Protein AF-A0A534L0Q7-F1 (afdb_monomer_lite)

Foldseek 3Di:
DDPVVVVVVVVVVVVVVVVVVVVVVCVVVVVVQDPDVLLVLLVVLQVQLVVLLVVLVCLLQQVVLLCVVDPPPCNPPPVSVCCCCVHVVRRPSNDPVSSVVSNVSSVVSNLVSQLSVDVVSVVVSVVVVVVVVVVVVVVVPDPPPDD

Structure (mmCIF, N/CA/C/O backbone):
data_AF-A0A534L0Q7-F1
#
_entry.id   AF-A0A534L0Q7-F1
#
loop_
_atom_site.group_PDB
_atom_site.id
_atom_site.type_symbol
_atom_site.label_atom_id
_atom_site.label_alt_id
_atom_site.label_comp_id
_atom_site.label_asym_id
_atom_site.label_entity_id
_atom_site.label_seq_id
_atom_site.pdbx_PDB_ins_code
_atom_site.Cartn_x
_atom_site.Cartn_y
_atom_site.Cartn_z
_atom_site.occupancy
_atom_site.B_iso_or_equiv
_atom_site.auth_seq_id
_atom_site.auth_comp_id
_atom_site.auth_asym_id
_atom_site.auth_atom_id
_atom_site.pdbx_PDB_model_num
ATOM 1 N N . MET A 1 1 ? 1.653 -14.588 -40.991 1.00 56.50 1 MET A N 1
ATOM 2 C CA . MET A 1 1 ? 1.198 -13.904 -39.756 1.00 56.50 1 MET A CA 1
ATOM 3 C C . MET A 1 1 ? 2.423 -13.361 -39.047 1.00 56.50 1 MET A C 1
ATOM 5 O O . MET A 1 1 ? 3.333 -14.147 -38.814 1.00 56.50 1 MET A O 1
ATOM 9 N N . SER A 1 2 ? 2.474 -12.056 -38.769 1.00 76.00 2 SER A N 1
ATOM 10 C CA . SER A 1 2 ? 3.638 -11.440 -38.122 1.00 76.00 2 SER A CA 1
ATOM 11 C C . SER A 1 2 ? 3.822 -11.984 -36.700 1.00 76.00 2 SER A C 1
ATOM 13 O O . SER A 1 2 ? 2.850 -12.378 -36.046 1.00 76.00 2 SER A O 1
ATOM 15 N N . GLU A 1 3 ? 5.065 -12.023 -36.212 1.00 73.75 3 GLU A N 1
ATOM 16 C CA . GLU A 1 3 ? 5.369 -12.438 -34.832 1.00 73.75 3 GLU A CA 1
ATOM 17 C C . GLU A 1 3 ? 4.563 -11.638 -33.801 1.00 73.75 3 GLU A C 1
ATOM 19 O O . GLU A 1 3 ? 4.092 -12.186 -32.804 1.00 73.75 3 GLU A O 1
ATOM 24 N N . PHE A 1 4 ? 4.291 -10.372 -34.116 1.00 71.75 4 PHE A N 1
ATOM 25 C CA . PHE A 1 4 ? 3.423 -9.493 -33.346 1.00 71.75 4 PHE A CA 1
ATOM 26 C C . PHE A 1 4 ? 1.998 -10.047 -33.182 1.00 71.75 4 PHE A C 1
ATOM 28 O O . PHE A 1 4 ? 1.490 -10.117 -32.064 1.00 71.75 4 PHE A O 1
ATOM 35 N N . THR A 1 5 ? 1.354 -10.524 -34.256 1.00 76.25 5 THR A N 1
ATOM 36 C CA . THR A 1 5 ? -0.002 -11.102 -34.178 1.00 76.25 5 THR A CA 1
ATOM 37 C C . THR A 1 5 ? -0.034 -12.376 -33.325 1.00 76.25 5 THR A C 1
ATOM 39 O O . THR A 1 5 ? -1.008 -12.628 -32.612 1.00 76.25 5 THR A O 1
ATOM 42 N N . ARG A 1 6 ? 1.037 -13.183 -33.364 1.00 76.56 6 ARG A N 1
ATOM 43 C CA . ARG A 1 6 ? 1.169 -14.394 -32.537 1.00 76.56 6 ARG A CA 1
ATOM 44 C C . ARG A 1 6 ? 1.335 -14.038 -31.056 1.00 76.56 6 ARG A C 1
ATOM 46 O O . ARG A 1 6 ? 0.639 -14.619 -30.221 1.00 76.56 6 ARG A O 1
ATOM 53 N N . ALA A 1 7 ? 2.194 -13.066 -30.745 1.00 74.06 7 ALA A N 1
ATOM 54 C CA . ALA A 1 7 ? 2.418 -12.588 -29.382 1.00 74.06 7 ALA A CA 1
ATOM 55 C C . ALA A 1 7 ? 1.144 -11.968 -28.787 1.00 74.06 7 ALA A C 1
ATOM 57 O O . ALA A 1 7 ? 0.754 -12.314 -27.673 1.00 74.06 7 ALA A O 1
ATOM 58 N N . LEU A 1 8 ? 0.432 -11.145 -29.565 1.00 76.31 8 LEU A N 1
ATOM 59 C CA . LEU A 1 8 ? -0.822 -10.513 -29.155 1.00 76.31 8 LEU A CA 1
ATOM 60 C C . LEU A 1 8 ? -1.911 -11.548 -28.837 1.00 76.31 8 LEU A C 1
ATOM 62 O O . LEU A 1 8 ? -2.595 -11.443 -27.822 1.00 76.31 8 LEU A O 1
ATOM 66 N N . ARG A 1 9 ? -2.041 -12.595 -29.662 1.00 80.69 9 ARG A N 1
ATOM 67 C CA . ARG A 1 9 ? -2.998 -13.685 -29.419 1.00 80.69 9 ARG A CA 1
ATOM 68 C C . ARG A 1 9 ? -2.637 -14.499 -28.171 1.00 80.69 9 ARG A C 1
ATOM 70 O O . ARG A 1 9 ? -3.533 -14.888 -27.427 1.00 80.69 9 ARG A O 1
ATOM 77 N N . SER A 1 10 ? -1.350 -14.760 -27.938 1.00 81.56 10 SER A N 1
ATOM 78 C CA . SER A 1 10 ? -0.881 -15.451 -26.729 1.00 81.56 10 SER A CA 1
ATOM 79 C C . SER A 1 10 ? -1.147 -14.625 -25.471 1.00 81.56 10 SER A C 1
ATOM 81 O O . SER A 1 10 ? -1.688 -15.145 -24.497 1.00 81.56 10 SER A O 1
ATOM 83 N N . PHE A 1 11 ? -0.834 -13.327 -25.516 1.00 78.38 11 PHE A N 1
ATOM 84 C CA . PHE A 1 11 ? -1.123 -12.393 -24.433 1.00 78.38 11 PHE A CA 1
ATOM 85 C C . PHE A 1 11 ? -2.626 -12.308 -24.156 1.00 78.38 11 PHE A C 1
ATOM 87 O O . PHE A 1 11 ? -3.031 -12.439 -23.009 1.00 78.38 11 PHE A O 1
ATOM 94 N N . GLY A 1 12 ? -3.461 -12.184 -25.193 1.00 85.88 12 GLY A N 1
ATOM 95 C CA . GLY A 1 12 ? -4.918 -12.147 -25.043 1.00 85.88 12 GLY A CA 1
ATOM 96 C C . GLY A 1 12 ? -5.480 -13.395 -24.356 1.00 85.88 12 GLY A C 1
ATOM 97 O O . GLY A 1 12 ? -6.307 -13.279 -23.456 1.00 85.88 12 GLY A O 1
ATOM 98 N N . LYS A 1 13 ? -4.985 -14.591 -24.704 1.00 87.81 13 LYS A N 1
ATOM 99 C CA . LYS A 1 13 ? -5.366 -15.835 -24.012 1.00 87.81 13 LYS A CA 1
ATOM 100 C C . LYS A 1 13 ? -4.937 -15.828 -22.545 1.00 87.81 13 LYS A C 1
ATOM 102 O O . LYS A 1 13 ? -5.751 -16.139 -21.681 1.00 87.81 13 LYS A O 1
ATOM 107 N N . ALA A 1 14 ? -3.688 -15.456 -22.264 1.00 84.88 14 ALA A N 1
ATOM 108 C CA . ALA A 1 14 ? -3.176 -15.376 -20.896 1.00 84.88 14 ALA A CA 1
ATOM 109 C C . ALA A 1 14 ? -3.946 -14.346 -20.055 1.00 84.88 14 ALA A C 1
ATOM 111 O O . ALA A 1 14 ? -4.269 -14.611 -18.902 1.00 84.88 14 ALA A O 1
ATOM 112 N N . TYR A 1 15 ? -4.299 -13.207 -20.652 1.00 81.75 15 TYR A N 1
ATOM 113 C CA . TYR A 1 15 ? -5.103 -12.168 -20.022 1.00 81.75 15 TYR A CA 1
ATOM 114 C C . TYR A 1 15 ? -6.499 -12.678 -19.657 1.00 81.75 15 TYR A C 1
ATOM 116 O O . TYR A 1 15 ? -6.917 -12.519 -18.516 1.00 81.75 15 TYR A O 1
ATOM 124 N N . ILE A 1 16 ? -7.193 -13.356 -20.579 1.00 91.19 16 ILE A N 1
ATOM 125 C CA . ILE A 1 16 ? -8.506 -13.957 -20.294 1.00 91.19 16 ILE A CA 1
ATOM 126 C C . ILE A 1 16 ? -8.398 -14.966 -19.146 1.00 91.19 16 ILE A C 1
ATOM 128 O O . ILE A 1 16 ? -9.202 -14.916 -18.220 1.00 91.19 16 ILE A O 1
ATOM 132 N N . VAL A 1 17 ? -7.388 -15.843 -19.167 1.00 92.38 17 VAL A N 1
ATOM 133 C CA . VAL A 1 17 ? -7.155 -16.811 -18.082 1.00 92.38 17 VAL A CA 1
ATOM 134 C C . VAL A 1 17 ? -6.929 -16.096 -16.749 1.00 92.38 17 VAL A C 1
ATOM 136 O O . VAL A 1 17 ? -7.540 -16.475 -15.753 1.00 92.38 17 VAL A O 1
ATOM 139 N N . ALA A 1 18 ? -6.110 -15.042 -16.727 1.00 83.44 18 ALA A N 1
ATOM 140 C CA . ALA A 1 18 ? -5.857 -14.257 -15.524 1.00 83.44 18 ALA A CA 1
ATOM 141 C C . ALA A 1 18 ? -7.134 -13.584 -15.002 1.00 83.44 18 ALA A C 1
ATOM 143 O O . ALA A 1 18 ? -7.423 -13.679 -13.814 1.00 83.44 18 ALA A O 1
ATOM 144 N N . VAL A 1 19 ? -7.929 -12.959 -15.875 1.00 90.50 19 VAL A N 1
ATOM 145 C CA . VAL A 1 19 ? -9.198 -12.316 -15.501 1.00 90.50 19 VAL A CA 1
ATOM 146 C C . VAL A 1 19 ? -10.187 -13.332 -14.939 1.00 90.50 19 VAL A C 1
ATOM 148 O O . VAL A 1 19 ? -10.790 -13.077 -13.901 1.00 90.50 19 VAL A O 1
ATOM 151 N N . VAL A 1 20 ? -10.332 -14.497 -15.575 1.00 91.38 20 VAL A N 1
ATOM 152 C CA . VAL A 1 20 ? -11.237 -15.553 -15.098 1.00 91.38 20 VAL A CA 1
ATOM 153 C C . VAL A 1 20 ? -10.764 -16.110 -13.757 1.00 91.38 20 VAL A C 1
ATOM 155 O O . VAL A 1 20 ? -11.565 -16.224 -12.834 1.00 91.38 20 VAL A O 1
ATOM 158 N N . ALA A 1 21 ? -9.470 -16.406 -13.612 1.00 90.38 21 ALA A N 1
ATOM 159 C CA . ALA A 1 21 ? -8.910 -16.899 -12.358 1.00 90.38 21 ALA A CA 1
ATOM 160 C C . ALA A 1 21 ? -9.090 -15.881 -11.221 1.00 90.38 21 ALA A C 1
ATOM 162 O O . ALA A 1 21 ? -9.584 -16.235 -10.152 1.00 90.38 21 ALA A O 1
ATOM 163 N N . LEU A 1 22 ? -8.766 -14.607 -11.467 1.00 87.69 22 LEU A N 1
ATOM 164 C CA . LEU A 1 22 ? -8.973 -13.524 -10.502 1.00 87.69 22 LEU A CA 1
ATOM 165 C C . LEU A 1 22 ? -10.457 -13.328 -10.180 1.00 87.69 22 LEU A C 1
ATOM 167 O O . LEU A 1 22 ? -10.795 -13.110 -9.021 1.00 87.69 22 LEU A O 1
ATOM 171 N N . GLY A 1 23 ? -11.344 -13.459 -11.167 1.00 83.94 23 GLY A N 1
ATOM 172 C CA . GLY A 1 23 ? -12.792 -13.393 -10.977 1.00 83.94 23 GLY A CA 1
ATOM 173 C C . GLY A 1 23 ? -13.325 -14.523 -10.095 1.00 83.94 23 GLY A C 1
ATOM 174 O O . GLY A 1 23 ? -14.117 -14.269 -9.190 1.00 83.94 23 GLY A O 1
ATOM 175 N N . ILE A 1 24 ? -12.851 -15.757 -10.295 1.00 88.38 24 ILE A N 1
ATOM 176 C CA . ILE A 1 24 ? -13.200 -16.906 -9.445 1.00 88.38 24 ILE A CA 1
ATOM 177 C C . ILE A 1 24 ? -12.699 -16.679 -8.020 1.00 88.38 24 ILE A C 1
ATOM 179 O O . ILE A 1 24 ? -13.462 -16.857 -7.072 1.00 88.38 24 ILE A O 1
ATOM 183 N N . VAL A 1 25 ? -11.445 -16.248 -7.857 1.00 85.62 25 VAL A N 1
ATOM 184 C CA . VAL A 1 25 ? -10.883 -15.936 -6.536 1.00 85.62 25 VAL A CA 1
ATOM 185 C C . VAL A 1 25 ? -11.700 -14.839 -5.858 1.00 85.62 25 VAL A C 1
ATOM 187 O O . VAL A 1 25 ? -12.109 -15.018 -4.716 1.00 85.62 25 VAL A O 1
ATOM 190 N N . ALA A 1 26 ? -12.015 -13.749 -6.560 1.00 83.75 26 ALA A N 1
ATOM 191 C CA . ALA A 1 26 ? -12.833 -12.665 -6.026 1.00 83.75 26 ALA A CA 1
ATOM 192 C C . ALA A 1 26 ? -14.230 -13.154 -5.614 1.00 83.75 26 ALA A C 1
ATOM 194 O O . ALA A 1 26 ? -14.700 -12.821 -4.528 1.00 83.75 26 ALA A O 1
ATOM 195 N N . TYR A 1 27 ? -14.870 -13.992 -6.432 1.00 84.06 27 TYR A N 1
ATOM 196 C CA . TYR A 1 27 ? -16.162 -14.592 -6.111 1.00 84.06 27 TYR A CA 1
ATOM 197 C C . TYR A 1 27 ? -16.093 -15.464 -4.852 1.00 84.06 27 TYR A C 1
ATOM 199 O O . TYR A 1 27 ? -16.898 -15.277 -3.941 1.00 84.06 27 TYR A O 1
ATOM 207 N N . VAL A 1 28 ? -15.119 -16.373 -4.758 1.00 86.00 28 VAL A N 1
ATOM 208 C CA . VAL A 1 28 ? -14.940 -17.241 -3.582 1.00 86.00 28 VAL A CA 1
ATOM 209 C C . VAL A 1 28 ? -14.636 -16.411 -2.333 1.00 86.00 28 VAL A C 1
ATOM 211 O O . VAL A 1 28 ? -15.287 -16.590 -1.307 1.00 86.00 28 VAL A O 1
ATOM 214 N N . VAL A 1 29 ? -13.714 -15.450 -2.423 1.00 82.81 29 VAL A N 1
ATOM 215 C CA . VAL A 1 29 ? -13.338 -14.575 -1.302 1.00 82.81 29 VAL A CA 1
ATOM 216 C C . VAL A 1 29 ? -14.511 -13.690 -0.867 1.00 82.81 29 VAL A C 1
ATOM 218 O O . VAL A 1 29 ? -14.714 -13.504 0.330 1.00 82.81 29 VAL A O 1
ATOM 221 N N . SER A 1 30 ? -15.356 -13.224 -1.793 1.00 80.31 30 SER A N 1
ATOM 222 C CA . SER A 1 30 ? -16.570 -12.461 -1.458 1.00 80.31 30 SER A CA 1
ATOM 223 C C . SER A 1 30 ? -17.564 -13.229 -0.591 1.00 80.31 30 SER A C 1
ATOM 225 O O . SER A 1 30 ? -18.314 -12.617 0.165 1.00 80.31 30 SER A O 1
ATOM 227 N N . ARG A 1 31 ? -17.552 -14.568 -0.640 1.00 84.06 31 ARG A N 1
ATOM 228 C CA . ARG A 1 31 ? -18.387 -15.405 0.236 1.00 84.06 31 ARG A CA 1
ATOM 229 C C . ARG A 1 31 ? -17.856 -15.473 1.667 1.00 84.06 31 ARG A C 1
ATOM 231 O O . ARG A 1 31 ? -18.629 -15.779 2.567 1.00 84.06 31 ARG A O 1
ATOM 238 N N . LEU A 1 32 ? -16.568 -15.199 1.858 1.00 82.50 32 LEU A N 1
ATOM 239 C CA . LEU A 1 32 ? -15.892 -15.178 3.156 1.00 82.50 32 LEU A CA 1
ATOM 240 C C . LEU A 1 32 ? -15.861 -13.773 3.772 1.00 82.50 32 LEU A C 1
ATOM 242 O O . LEU A 1 32 ? -15.535 -13.624 4.947 1.00 82.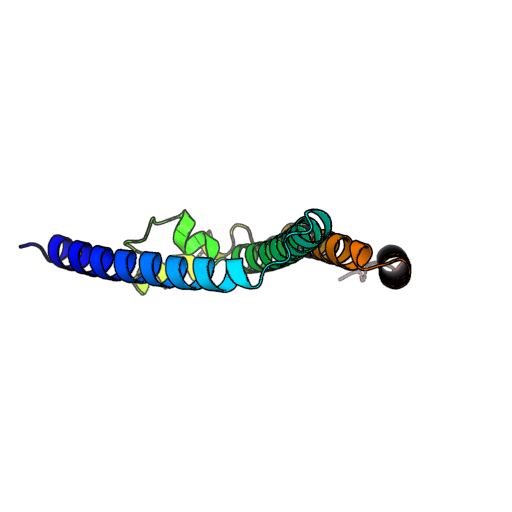50 32 LEU A O 1
ATOM 246 N N . LEU A 1 33 ? -16.188 -12.745 2.984 1.00 80.06 33 LEU A N 1
ATOM 247 C CA . LEU A 1 33 ? -16.235 -11.370 3.453 1.00 80.06 33 LEU A CA 1
ATOM 248 C C . LEU A 1 33 ? -17.453 -11.159 4.375 1.00 80.06 33 LEU A C 1
ATOM 250 O O . LEU A 1 33 ? -18.571 -11.565 4.036 1.00 80.06 33 LEU A O 1
ATOM 254 N N . PRO A 1 34 ? -17.265 -10.512 5.536 1.00 80.62 34 PRO A N 1
ATOM 255 C CA . PRO A 1 34 ? -18.370 -10.149 6.409 1.00 80.62 34 PRO A CA 1
ATOM 256 C C . PRO A 1 34 ? -19.316 -9.177 5.695 1.00 80.62 34 PRO A C 1
ATOM 258 O O . PRO A 1 34 ? -18.894 -8.347 4.895 1.00 80.62 34 PRO A O 1
ATOM 261 N N . ARG A 1 35 ? -20.616 -9.273 5.992 1.00 84.50 35 ARG A N 1
ATOM 262 C CA . ARG A 1 35 ? -21.636 -8.352 5.451 1.00 84.50 35 ARG A CA 1
ATOM 263 C C . ARG A 1 35 ? -21.743 -7.046 6.230 1.00 84.50 35 ARG A C 1
ATOM 265 O O . ARG A 1 35 ? -22.454 -6.143 5.802 1.00 84.50 35 ARG A O 1
ATOM 272 N N . ASP A 1 36 ? -21.075 -6.975 7.375 1.00 88.38 36 ASP A N 1
ATOM 273 C CA . ASP A 1 36 ? -21.044 -5.782 8.203 1.00 88.38 36 ASP A CA 1
ATOM 274 C C . ASP A 1 36 ? -20.245 -4.677 7.482 1.00 88.38 36 ASP A C 1
ATOM 276 O O . ASP A 1 36 ? -19.052 -4.867 7.211 1.00 88.38 36 ASP A O 1
ATOM 280 N N . PRO A 1 37 ? -20.870 -3.527 7.164 1.00 86.31 37 PRO A N 1
ATOM 281 C CA . PRO A 1 37 ? -20.206 -2.430 6.468 1.00 86.31 37 PRO A CA 1
ATOM 282 C C . PRO A 1 37 ? -19.012 -1.869 7.246 1.00 86.31 37 PRO A C 1
ATOM 284 O O . PRO A 1 37 ? -18.048 -1.420 6.625 1.00 86.31 37 PRO A O 1
ATOM 287 N N . LEU A 1 38 ? -19.031 -1.926 8.582 1.00 86.06 38 LEU A N 1
ATOM 288 C CA . LEU A 1 38 ? -17.913 -1.474 9.403 1.00 86.06 38 LEU A CA 1
ATOM 289 C C . LEU A 1 38 ? -16.697 -2.384 9.210 1.00 86.06 38 LEU A C 1
ATOM 291 O O . LEU A 1 38 ? -15.591 -1.889 9.003 1.00 86.06 38 LEU A O 1
ATOM 295 N N . ILE A 1 39 ? -16.897 -3.704 9.205 1.00 84.81 39 ILE A N 1
ATOM 296 C CA . ILE A 1 39 ? -15.802 -4.664 9.002 1.00 84.81 39 ILE A CA 1
ATOM 297 C C . ILE A 1 39 ? -15.283 -4.600 7.558 1.00 84.81 39 ILE A C 1
ATOM 299 O O . ILE A 1 39 ? -14.079 -4.683 7.319 1.00 84.81 39 ILE A O 1
ATOM 303 N N . LEU A 1 40 ? -16.161 -4.377 6.577 1.00 86.38 40 LEU A N 1
ATOM 304 C CA . LEU A 1 40 ? -15.738 -4.134 5.195 1.00 86.38 40 LEU A CA 1
ATOM 305 C C . LEU A 1 40 ? -14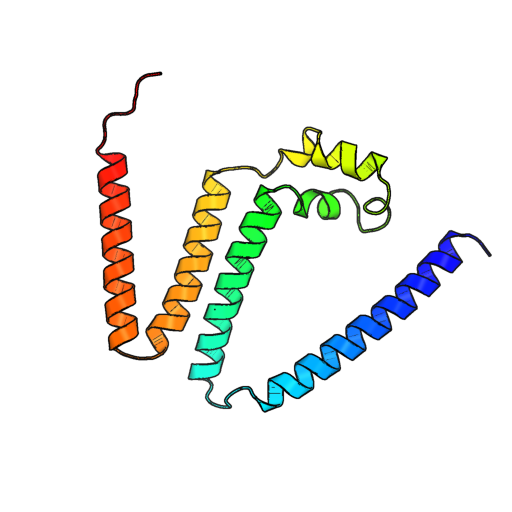.885 -2.868 5.071 1.00 86.38 40 LEU A C 1
ATOM 307 O O . LEU A 1 40 ? -13.866 -2.882 4.381 1.00 86.38 40 LEU A O 1
ATOM 311 N N . TYR A 1 41 ? -15.261 -1.794 5.766 1.00 85.56 41 TYR A N 1
ATOM 312 C CA . TYR A 1 41 ? -14.485 -0.559 5.798 1.00 85.56 41 TYR A CA 1
ATOM 313 C C . TYR A 1 41 ? -13.125 -0.745 6.490 1.00 85.56 41 TYR A C 1
ATOM 315 O O . TYR A 1 41 ? -12.109 -0.262 5.991 1.00 85.56 41 TYR A O 1
ATOM 323 N N . GLN A 1 42 ? -13.071 -1.515 7.581 1.00 86.12 42 GLN A N 1
ATOM 324 C CA . GLN A 1 42 ? -11.817 -1.903 8.239 1.00 86.12 42 GLN A CA 1
ATOM 325 C C . GLN A 1 42 ? -10.875 -2.628 7.278 1.00 86.12 42 GLN A C 1
ATOM 327 O O . GLN A 1 42 ? -9.720 -2.230 7.116 1.00 86.12 42 GLN A O 1
ATOM 332 N N . LEU A 1 43 ? -11.376 -3.673 6.614 1.00 86.75 43 LEU A N 1
ATOM 333 C CA . LEU A 1 43 ? -10.606 -4.443 5.642 1.00 86.75 43 LEU A CA 1
ATOM 334 C C . LEU A 1 43 ? -10.144 -3.555 4.488 1.00 86.75 43 LEU A C 1
ATOM 336 O O . LEU A 1 43 ? -8.979 -3.624 4.102 1.00 86.75 43 LEU A O 1
ATOM 340 N N . PHE A 1 44 ? -11.017 -2.683 3.982 1.00 87.31 44 PHE A N 1
ATOM 341 C CA . PHE A 1 44 ? -10.664 -1.712 2.952 1.00 87.31 44 PHE A CA 1
ATOM 342 C C . PHE A 1 44 ? -9.481 -0.833 3.373 1.00 87.31 44 PHE A C 1
ATOM 344 O O . PHE A 1 44 ? -8.515 -0.736 2.620 1.00 87.31 44 PHE A O 1
ATOM 351 N N . LEU A 1 45 ? -9.505 -0.253 4.577 1.00 88.94 45 LEU A N 1
ATOM 352 C CA . LEU A 1 45 ? -8.404 0.572 5.085 1.00 88.94 45 LEU A CA 1
ATOM 353 C C . LEU A 1 45 ? -7.099 -0.220 5.231 1.00 88.94 45 LEU A C 1
ATOM 355 O O . LEU A 1 45 ? -6.039 0.268 4.837 1.00 88.94 45 LEU A O 1
ATOM 359 N N . VAL A 1 46 ? -7.175 -1.455 5.739 1.00 85.75 46 VAL A N 1
ATOM 360 C CA . VAL A 1 46 ? -6.015 -2.351 5.861 1.00 85.75 46 VAL A CA 1
ATOM 361 C C . VAL A 1 46 ? -5.417 -2.641 4.485 1.00 85.75 46 VAL A C 1
ATOM 363 O O . VAL A 1 46 ? -4.227 -2.409 4.275 1.00 85.75 46 VAL A O 1
ATOM 366 N N . PHE A 1 47 ? -6.227 -3.090 3.524 1.00 88.06 47 PHE A N 1
ATOM 367 C CA . PHE A 1 47 ? -5.756 -3.403 2.172 1.00 88.06 47 PHE A CA 1
ATOM 368 C C . PHE A 1 47 ? -5.237 -2.171 1.434 1.00 88.06 47 PHE A C 1
ATOM 370 O O . PHE A 1 47 ? -4.211 -2.261 0.757 1.00 88.06 47 PHE A O 1
ATOM 377 N N . LEU A 1 48 ? -5.897 -1.021 1.587 1.00 89.69 48 LEU A N 1
ATOM 378 C CA . LEU A 1 48 ? -5.444 0.239 1.008 1.00 89.69 48 LEU A CA 1
ATOM 379 C C . LEU A 1 48 ? -4.083 0.638 1.585 1.00 89.69 48 LEU A C 1
ATOM 381 O O . LEU A 1 48 ? -3.183 0.992 0.828 1.00 89.69 48 LEU A O 1
ATOM 385 N N . GLY A 1 49 ? -3.909 0.520 2.903 1.00 87.31 49 GLY A N 1
ATOM 386 C CA . GLY A 1 49 ? -2.644 0.803 3.568 1.00 87.31 49 GLY A CA 1
ATOM 387 C C . GLY A 1 49 ? -1.513 -0.123 3.117 1.00 87.31 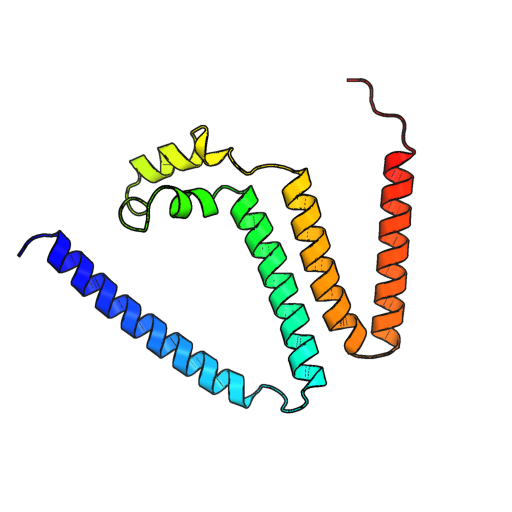49 GLY A C 1
ATOM 388 O O . GLY A 1 49 ? -0.452 0.371 2.731 1.00 87.31 49 GLY A O 1
ATOM 389 N N . VAL A 1 50 ? -1.749 -1.444 3.054 1.00 87.75 50 VAL A N 1
ATOM 390 C CA . VAL A 1 50 ? -0.783 -2.403 2.474 1.00 87.75 50 VAL A CA 1
ATOM 391 C C . VAL A 1 50 ? -0.439 -2.008 1.039 1.00 87.75 50 VAL A C 1
ATOM 393 O O . VAL A 1 50 ? 0.738 -1.893 0.694 1.00 87.75 50 VAL A O 1
ATOM 396 N N . GLY A 1 51 ? -1.455 -1.761 0.210 1.00 88.19 51 GLY A N 1
ATOM 397 C CA . GLY A 1 51 ? -1.281 -1.368 -1.184 1.00 88.19 51 GLY A CA 1
ATOM 398 C C . GLY A 1 51 ? -0.428 -0.110 -1.329 1.00 88.19 51 GLY A C 1
ATOM 399 O O . GLY A 1 51 ? 0.458 -0.070 -2.180 1.00 88.19 51 GLY A O 1
ATOM 400 N N . TYR A 1 52 ? -0.624 0.878 -0.456 1.00 86.94 52 TYR A N 1
ATOM 401 C CA . TYR A 1 52 ? 0.141 2.121 -0.468 1.00 86.94 52 TYR A CA 1
ATOM 402 C C . TYR A 1 52 ? 1.612 1.911 -0.083 1.00 86.94 52 TYR A C 1
ATOM 404 O O . TYR A 1 52 ? 2.499 2.466 -0.735 1.00 86.94 52 TYR A O 1
ATOM 412 N N . VAL A 1 53 ? 1.895 1.068 0.920 1.00 86.44 53 VAL A N 1
ATOM 413 C CA . VAL A 1 53 ? 3.276 0.694 1.283 1.00 86.44 53 VAL A CA 1
ATOM 414 C C . VAL A 1 53 ? 3.958 -0.006 0.108 1.00 86.44 53 VAL A C 1
ATOM 416 O O . VAL A 1 53 ? 5.048 0.398 -0.300 1.00 86.44 53 VAL A O 1
ATOM 419 N N . PHE A 1 54 ? 3.303 -1.004 -0.492 1.00 85.50 54 PHE A N 1
ATOM 420 C CA . PHE A 1 54 ? 3.842 -1.715 -1.655 1.00 85.50 54 PHE A CA 1
ATOM 421 C C . PHE A 1 54 ? 4.069 -0.783 -2.846 1.00 85.50 54 PHE A C 1
ATOM 423 O O . PHE A 1 54 ? 5.141 -0.819 -3.447 1.00 85.50 54 PHE A O 1
ATOM 430 N N . ALA A 1 55 ? 3.106 0.082 -3.168 1.00 84.44 55 ALA A N 1
ATOM 431 C CA . ALA A 1 55 ? 3.232 1.051 -4.251 1.00 84.44 55 ALA A CA 1
ATOM 432 C C . ALA A 1 55 ? 4.394 2.025 -4.009 1.00 84.44 55 ALA A C 1
ATOM 434 O O . ALA A 1 55 ? 5.174 2.290 -4.923 1.00 84.44 55 ALA A O 1
ATOM 435 N N . SER A 1 56 ? 4.566 2.494 -2.770 1.00 83.88 56 SER A N 1
ATOM 436 C CA . SER A 1 56 ? 5.667 3.387 -2.390 1.00 83.88 56 SER A CA 1
ATOM 437 C C . SER A 1 56 ? 7.028 2.707 -2.558 1.00 83.88 56 SER A C 1
ATOM 439 O O . SER A 1 56 ? 7.944 3.292 -3.137 1.00 83.88 56 SER A O 1
ATOM 441 N N . VAL A 1 57 ? 7.154 1.441 -2.142 1.00 84.94 57 VAL A N 1
ATOM 442 C CA . VAL A 1 57 ? 8.378 0.642 -2.325 1.00 84.94 57 VAL A CA 1
ATOM 443 C C . VAL A 1 57 ? 8.640 0.345 -3.808 1.00 84.94 57 VAL A C 1
ATOM 445 O O . VAL A 1 57 ? 9.771 0.480 -4.275 1.00 84.94 57 VAL A O 1
ATOM 448 N N . LEU A 1 58 ? 7.616 -0.015 -4.587 1.00 82.44 58 LEU A N 1
ATOM 449 C CA . LEU A 1 58 ? 7.747 -0.270 -6.030 1.00 82.44 58 LEU A CA 1
ATOM 450 C C . LEU A 1 58 ? 8.118 0.995 -6.817 1.00 82.44 58 LEU A C 1
ATOM 452 O O . LEU A 1 58 ? 8.910 0.931 -7.761 1.00 82.44 58 LEU A O 1
ATOM 456 N N . SER A 1 59 ? 7.582 2.147 -6.414 1.00 79.81 59 SER A N 1
ATOM 457 C CA . SER A 1 59 ? 7.961 3.449 -6.963 1.00 79.81 59 SER A CA 1
ATOM 458 C C . SER A 1 59 ? 9.413 3.776 -6.624 1.00 79.81 59 SER A C 1
ATOM 460 O O . SER A 1 59 ? 10.203 4.090 -7.511 1.00 79.81 59 SER A O 1
ATOM 462 N N . TRP A 1 60 ? 9.808 3.622 -5.358 1.00 82.00 60 TRP A N 1
ATOM 463 C CA . TRP A 1 60 ? 11.166 3.932 -4.911 1.00 82.00 60 TRP A CA 1
ATOM 464 C C . TRP A 1 60 ? 12.234 2.971 -5.450 1.00 82.00 60 TRP A C 1
ATOM 466 O O . TRP A 1 60 ? 13.373 3.364 -5.677 1.00 82.00 60 TRP A O 1
ATOM 476 N N . THR A 1 61 ? 11.896 1.711 -5.718 1.00 78.00 61 THR A N 1
ATOM 477 C CA . THR A 1 61 ? 12.823 0.775 -6.380 1.00 78.00 61 THR A CA 1
ATOM 478 C C . THR A 1 61 ? 13.002 1.083 -7.871 1.00 78.00 61 THR A C 1
ATOM 480 O O . THR A 1 61 ? 13.893 0.522 -8.512 1.00 78.00 61 THR A O 1
ATOM 483 N N . GLY A 1 62 ? 12.223 2.011 -8.441 1.00 72.31 62 GLY A N 1
ATOM 484 C CA . GLY A 1 62 ? 12.232 2.332 -9.870 1.00 72.31 62 GLY A CA 1
ATOM 485 C C . GLY A 1 62 ? 11.547 1.265 -10.730 1.00 72.31 62 GLY A C 1
ATOM 486 O O . GLY A 1 62 ? 11.571 1.352 -11.955 1.00 72.31 62 GLY A O 1
ATOM 487 N N . PHE A 1 63 ? 10.910 0.261 -10.114 1.00 75.00 63 PHE A N 1
ATOM 488 C CA . PHE A 1 63 ? 10.177 -0.776 -10.839 1.00 75.00 63 PHE A CA 1
ATOM 489 C C . PHE A 1 63 ? 8.969 -0.188 -11.575 1.00 75.00 63 PHE A C 1
ATOM 491 O O . PHE A 1 63 ? 8.698 -0.561 -12.714 1.00 75.00 63 PHE A O 1
ATOM 498 N N . ALA A 1 64 ? 8.295 0.796 -10.970 1.00 72.06 64 ALA A N 1
ATOM 499 C CA . ALA A 1 64 ? 7.210 1.533 -11.618 1.00 72.06 64 ALA A CA 1
ATOM 500 C C . ALA A 1 64 ? 7.661 2.235 -12.917 1.00 72.06 64 ALA A C 1
ATOM 502 O O . ALA A 1 64 ? 6.893 2.318 -13.878 1.00 72.06 64 ALA A O 1
ATOM 503 N N . ASN A 1 65 ? 8.926 2.663 -12.997 1.00 74.25 65 ASN A N 1
ATOM 504 C CA . ASN A 1 65 ? 9.454 3.366 -14.168 1.00 74.25 65 ASN A CA 1
ATOM 505 C C . ASN A 1 65 ? 9.572 2.452 -15.399 1.00 74.25 65 ASN A C 1
ATOM 507 O O . ASN A 1 65 ? 9.461 2.938 -16.523 1.00 74.25 65 ASN A O 1
ATOM 511 N N . LEU A 1 66 ? 9.687 1.129 -15.208 1.00 72.25 66 LEU A N 1
ATOM 512 C CA . LEU A 1 66 ? 9.650 0.153 -16.309 1.00 72.25 66 LEU A CA 1
ATOM 513 C C . LEU A 1 66 ? 8.325 0.197 -17.074 1.00 72.25 66 LEU A C 1
ATOM 515 O O . LEU A 1 66 ? 8.309 -0.010 -18.283 1.00 72.25 66 LEU A O 1
ATOM 519 N N . TYR A 1 67 ? 7.227 0.481 -16.375 1.00 72.44 67 TYR A N 1
ATOM 520 C CA . TYR A 1 67 ? 5.887 0.553 -16.957 1.00 72.44 67 TYR A CA 1
ATOM 521 C C . TYR A 1 67 ? 5.508 1.977 -17.367 1.00 72.44 67 TYR A C 1
ATOM 523 O O . TYR A 1 67 ? 4.684 2.157 -18.260 1.00 72.44 67 TYR A O 1
ATOM 531 N N . ARG A 1 68 ? 6.129 2.989 -16.748 1.00 73.75 68 ARG A N 1
ATOM 532 C CA . ARG A 1 68 ? 5.917 4.407 -17.065 1.00 73.75 68 ARG A CA 1
ATOM 533 C C . ARG A 1 68 ? 6.470 4.794 -18.436 1.00 73.75 68 ARG A C 1
ATOM 535 O O . ARG A 1 68 ? 5.809 5.521 -19.168 1.00 73.75 68 ARG A O 1
ATOM 542 N N . TYR A 1 69 ? 7.671 4.322 -18.774 1.00 69.94 69 TYR A N 1
ATOM 543 C CA . TYR A 1 69 ? 8.379 4.728 -19.997 1.00 69.94 69 TYR A CA 1
ATOM 544 C C . TYR A 1 69 ? 8.163 3.793 -21.189 1.00 69.94 69 TYR A C 1
ATOM 546 O O . TYR A 1 69 ? 8.586 4.096 -22.300 1.00 69.94 69 TYR A O 1
ATOM 554 N N . SER A 1 70 ? 7.511 2.653 -20.978 1.00 61.34 70 SER A N 1
ATOM 555 C CA . SER A 1 70 ? 7.081 1.760 -22.046 1.00 61.34 70 SER A CA 1
ATOM 556 C C . SER A 1 70 ? 5.808 1.051 -21.608 1.00 61.34 70 SER A C 1
ATOM 558 O O . SER A 1 70 ? 5.873 0.188 -20.726 1.00 61.34 70 SER A O 1
ATOM 560 N N . PRO A 1 71 ? 4.676 1.283 -22.284 1.00 54.28 71 PRO A N 1
ATOM 561 C CA . PRO A 1 71 ? 3.516 0.431 -22.127 1.00 54.28 71 PRO A CA 1
ATOM 562 C C . PRO A 1 71 ? 3.853 -0.946 -22.723 1.00 54.28 71 PRO A C 1
ATOM 564 O O . PRO A 1 71 ? 3.869 -1.144 -23.934 1.00 54.28 71 PRO A O 1
ATOM 567 N N . THR A 1 72 ? 4.222 -1.870 -21.831 1.00 58.91 72 THR A N 1
ATOM 568 C CA . THR A 1 72 ? 4.240 -3.344 -21.948 1.00 58.91 72 THR A CA 1
ATOM 569 C C . THR A 1 72 ? 5.101 -4.037 -23.017 1.00 58.91 72 THR A C 1
ATOM 571 O O . THR A 1 72 ? 5.592 -5.128 -22.729 1.00 58.91 72 THR A O 1
ATOM 574 N N . LEU A 1 73 ? 5.373 -3.463 -24.192 1.00 57.88 73 LEU A N 1
ATOM 575 C CA . LEU A 1 73 ? 6.113 -4.160 -25.261 1.00 57.88 73 LEU A CA 1
ATOM 576 C C . LEU A 1 73 ? 7.625 -4.247 -25.002 1.00 57.88 73 LEU A C 1
ATOM 578 O O . LEU A 1 73 ? 8.228 -5.291 -25.249 1.00 57.88 73 LEU A O 1
ATOM 582 N N . PHE A 1 74 ? 8.241 -3.194 -24.455 1.00 59.94 74 PHE A N 1
ATOM 583 C CA . PHE A 1 74 ? 9.693 -3.168 -24.243 1.00 59.94 74 PHE A CA 1
ATOM 584 C C . PHE A 1 74 ? 10.131 -3.692 -22.874 1.00 59.94 74 PHE A C 1
ATOM 586 O O . PHE A 1 74 ? 11.292 -4.057 -22.710 1.00 59.94 74 PHE A O 1
ATOM 593 N N . VAL A 1 75 ? 9.210 -3.854 -21.916 1.00 60.53 75 VAL A N 1
ATOM 594 C CA . VAL A 1 75 ? 9.511 -4.446 -20.595 1.00 60.53 75 VAL A CA 1
ATOM 595 C C . VAL A 1 75 ? 10.083 -5.864 -20.734 1.00 60.53 75 VAL A C 1
ATOM 597 O O . VAL A 1 75 ? 10.917 -6.281 -19.935 1.00 60.53 75 VAL A O 1
ATOM 600 N N . GLY A 1 76 ? 9.705 -6.600 -21.785 1.00 65.00 76 GLY A N 1
ATOM 601 C CA . GLY A 1 76 ? 10.259 -7.920 -22.092 1.00 65.00 76 GLY A CA 1
ATOM 602 C C . GLY A 1 76 ? 11.715 -7.909 -22.580 1.00 65.00 76 GLY A C 1
ATOM 603 O O . GLY A 1 76 ? 12.412 -8.911 -22.412 1.00 65.00 76 GLY A O 1
ATOM 604 N N . LEU A 1 77 ? 12.224 -6.794 -23.111 1.00 76.56 77 LEU A N 1
ATOM 605 C CA . LEU A 1 77 ? 13.567 -6.707 -23.689 1.00 76.56 77 LEU A CA 1
ATOM 606 C C . LEU A 1 77 ? 14.643 -6.515 -22.599 1.00 76.56 77 LEU A C 1
ATOM 608 O O . LEU A 1 77 ? 14.561 -5.567 -21.813 1.00 76.56 77 LEU A O 1
ATOM 612 N N . PRO A 1 78 ? 15.678 -7.380 -22.531 1.00 77.94 78 PRO A N 1
ATOM 613 C CA . PRO A 1 78 ? 16.740 -7.267 -21.526 1.00 77.94 78 PRO A CA 1
ATOM 614 C C . PRO A 1 78 ? 17.532 -5.957 -21.611 1.00 77.94 78 PRO A C 1
ATOM 616 O O . PRO A 1 78 ? 17.930 -5.415 -20.581 1.00 77.94 78 PRO A O 1
ATOM 619 N N . SER A 1 79 ? 17.744 -5.440 -22.826 1.00 79.06 79 SER A N 1
ATOM 620 C CA . SER A 1 79 ? 18.428 -4.166 -23.068 1.00 79.06 79 SER A CA 1
ATOM 621 C C . SER A 1 79 ? 17.648 -2.999 -22.471 1.00 79.06 79 SER A C 1
ATOM 623 O O . SER A 1 79 ? 18.197 -2.257 -21.665 1.00 79.06 79 SER A O 1
ATOM 625 N N . TYR A 1 80 ? 16.349 -2.909 -22.765 1.00 77.56 80 TYR A N 1
ATOM 626 C CA . TYR A 1 80 ? 15.457 -1.894 -22.204 1.00 77.56 80 TYR A CA 1
ATOM 627 C C . TYR A 1 80 ? 15.415 -1.950 -20.672 1.00 77.56 80 TYR A C 1
ATOM 629 O O . TYR A 1 80 ? 15.587 -0.928 -20.008 1.00 77.56 80 TYR A O 1
ATOM 637 N N . ARG A 1 81 ? 15.271 -3.153 -20.095 1.00 73.56 81 ARG A N 1
ATOM 638 C CA . ARG A 1 81 ? 15.290 -3.340 -18.635 1.00 73.56 81 ARG A CA 1
ATOM 639 C C . ARG A 1 81 ? 16.583 -2.833 -18.002 1.00 73.56 81 ARG A C 1
ATOM 641 O O . ARG A 1 81 ? 16.514 -2.175 -16.970 1.00 73.56 81 ARG A O 1
ATOM 648 N N . ARG A 1 82 ? 17.744 -3.102 -18.610 1.00 76.88 82 ARG A N 1
ATOM 649 C CA . ARG A 1 82 ? 19.029 -2.566 -18.129 1.00 76.88 82 ARG A CA 1
ATOM 650 C C . ARG A 1 82 ? 19.087 -1.049 -18.261 1.00 76.88 82 ARG A C 1
ATOM 652 O O . ARG A 1 82 ? 19.445 -0.396 -17.290 1.00 76.88 82 ARG A O 1
ATOM 659 N N . THR A 1 83 ? 18.680 -0.487 -19.397 1.00 79.25 83 THR A N 1
ATOM 660 C CA . THR A 1 83 ? 18.684 0.966 -19.621 1.00 79.25 83 THR A CA 1
ATOM 661 C C . THR A 1 83 ? 17.812 1.704 -18.608 1.00 79.25 83 THR A C 1
ATOM 663 O O . THR A 1 83 ? 18.260 2.689 -18.030 1.00 79.25 83 THR A O 1
ATOM 666 N N . VAL A 1 84 ? 16.604 1.207 -18.329 1.00 77.38 84 VAL A N 1
ATOM 667 C CA . VAL A 1 84 ? 15.716 1.830 -17.338 1.00 77.38 84 VAL A CA 1
ATOM 668 C C . VAL A 1 84 ? 16.205 1.577 -15.913 1.00 77.38 84 VAL A C 1
ATOM 670 O O . VAL A 1 84 ? 16.228 2.507 -15.121 1.00 77.38 84 VAL A O 1
ATOM 673 N N . ALA A 1 85 ? 16.632 0.361 -15.561 1.00 72.81 85 ALA A N 1
ATOM 674 C CA . ALA A 1 85 ? 17.023 0.048 -14.182 1.00 72.81 85 ALA A CA 1
ATOM 675 C C . ALA A 1 85 ? 18.385 0.637 -13.767 1.00 72.81 85 ALA A C 1
ATOM 677 O O . ALA A 1 85 ? 18.585 0.926 -12.586 1.00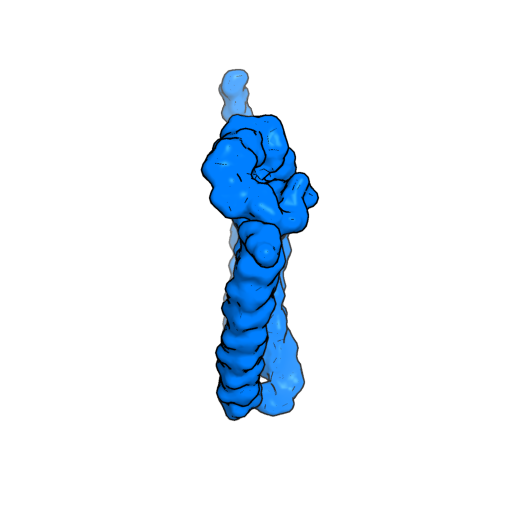 72.81 85 ALA A O 1
ATOM 678 N N . GLN A 1 86 ? 19.322 0.779 -14.710 1.00 75.88 86 GLN A N 1
ATOM 679 C CA . GLN A 1 86 ? 20.698 1.231 -14.460 1.00 75.88 86 G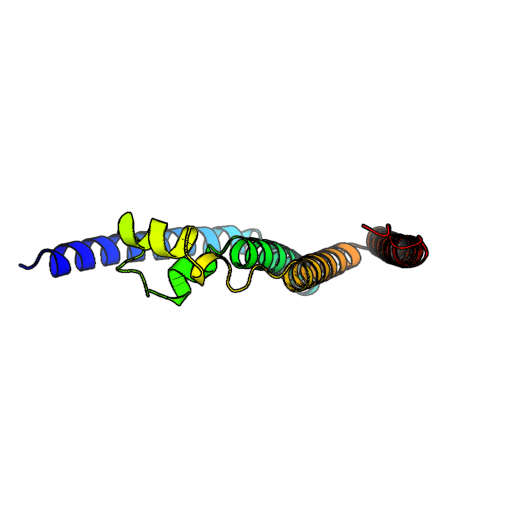LN A CA 1
ATOM 680 C C . GLN A 1 86 ? 20.953 2.680 -14.914 1.00 75.88 86 GLN A C 1
ATOM 682 O O . GLN A 1 86 ? 21.934 3.280 -14.479 1.00 75.88 86 GLN A O 1
ATOM 687 N N . GLY A 1 87 ? 20.091 3.250 -15.762 1.00 74.12 87 GLY A N 1
ATOM 688 C CA . GLY A 1 87 ? 20.186 4.637 -16.225 1.00 74.12 87 GLY A CA 1
ATOM 689 C C . GLY A 1 87 ? 19.562 5.659 -15.269 1.00 74.12 87 GLY A C 1
ATOM 690 O O . GLY A 1 87 ? 19.061 5.323 -14.194 1.00 74.12 87 GLY A O 1
ATOM 691 N N . GLU A 1 88 ? 19.561 6.932 -15.673 1.00 76.62 88 GLU A N 1
ATOM 692 C CA . GLU A 1 88 ? 18.974 8.025 -14.878 1.00 76.62 88 GLU A CA 1
ATOM 693 C C . GLU A 1 88 ? 17.463 7.862 -14.662 1.00 76.62 88 GLU A C 1
ATOM 695 O O . GLU A 1 88 ? 16.964 8.157 -13.578 1.00 76.62 88 GLU A O 1
ATOM 700 N N . MET A 1 89 ? 16.758 7.259 -15.626 1.00 71.69 89 MET A N 1
ATOM 701 C CA . MET A 1 89 ? 15.329 6.924 -15.525 1.00 71.69 89 MET A CA 1
ATOM 702 C C . MET A 1 89 ? 15.012 5.995 -14.344 1.00 71.69 89 MET A C 1
ATOM 704 O O . MET A 1 89 ? 13.920 6.035 -13.786 1.00 71.69 89 MET A O 1
ATOM 708 N N . GLY A 1 90 ? 15.957 5.149 -13.928 1.00 68.25 90 GLY A N 1
ATOM 709 C CA . GLY A 1 90 ? 15.789 4.276 -12.764 1.00 68.25 90 GLY A CA 1
ATOM 710 C C . GLY A 1 90 ? 15.927 5.021 -11.442 1.00 68.25 90 GLY A C 1
ATOM 711 O O . GLY A 1 90 ? 15.456 4.534 -10.416 1.00 68.25 90 GLY A O 1
ATOM 712 N N . LYS A 1 91 ? 16.575 6.191 -11.458 1.00 72.38 91 LYS A N 1
ATOM 713 C CA . LYS A 1 91 ? 16.776 7.063 -10.295 1.00 72.38 91 LYS A CA 1
ATOM 714 C C . LYS A 1 91 ? 15.624 8.055 -10.114 1.00 72.38 91 LYS A C 1
ATOM 716 O O . LYS A 1 91 ? 15.418 8.534 -8.999 1.00 72.38 91 LYS A O 1
ATOM 721 N N . GLU A 1 92 ? 14.854 8.335 -11.164 1.00 67.88 92 GLU A N 1
ATOM 722 C CA . GLU A 1 92 ? 13.659 9.174 -11.070 1.00 67.88 92 GLU A CA 1
ATOM 723 C C . GLU A 1 92 ? 12.642 8.594 -10.082 1.00 67.88 92 GLU A C 1
ATOM 725 O O . GLU A 1 92 ? 12.278 7.421 -10.145 1.00 67.88 92 GLU A O 1
ATOM 730 N N . GLY A 1 93 ? 12.180 9.423 -9.146 1.00 65.69 93 GLY A N 1
ATOM 731 C CA . GLY A 1 93 ? 11.223 9.005 -8.119 1.00 65.69 93 GLY A CA 1
ATOM 732 C C . GLY A 1 93 ? 11.828 8.227 -6.945 1.00 65.69 93 GLY A C 1
ATOM 733 O O . GLY A 1 93 ? 11.094 7.896 -6.014 1.00 65.69 93 GLY A O 1
ATOM 734 N N . ARG A 1 94 ? 13.153 7.993 -6.906 1.00 76.19 94 ARG A N 1
ATOM 735 C CA . ARG A 1 94 ? 13.854 7.401 -5.746 1.00 76.19 94 ARG A CA 1
ATOM 736 C C . ARG A 1 94 ? 14.109 8.405 -4.613 1.00 76.19 94 ARG A C 1
ATOM 738 O O . ARG A 1 94 ? 15.165 8.391 -3.977 1.00 76.19 94 ARG A O 1
ATOM 745 N N . ASP A 1 95 ? 13.146 9.281 -4.345 1.00 78.81 95 ASP A N 1
ATOM 746 C CA . ASP A 1 95 ? 13.232 10.216 -3.227 1.00 78.81 95 ASP A CA 1
ATOM 747 C C . ASP A 1 95 ? 12.920 9.486 -1.912 1.00 78.81 95 ASP A C 1
ATOM 749 O O . ASP A 1 95 ? 11.837 8.927 -1.717 1.00 78.81 95 ASP A O 1
ATOM 753 N N . ARG A 1 96 ? 13.890 9.496 -0.990 1.00 79.31 96 ARG A N 1
ATOM 754 C CA . ARG A 1 96 ? 13.747 8.899 0.345 1.00 79.31 96 ARG A CA 1
ATOM 755 C C . ARG A 1 96 ? 12.646 9.582 1.156 1.00 79.31 96 ARG A C 1
ATOM 757 O O . ARG A 1 96 ? 11.998 8.908 1.951 1.00 79.31 96 ARG A O 1
ATOM 764 N N . ARG A 1 97 ? 12.417 10.885 0.953 1.00 80.38 97 ARG A N 1
ATOM 765 C CA . ARG A 1 97 ? 11.345 11.628 1.633 1.00 80.38 97 ARG A CA 1
ATOM 766 C C . ARG A 1 97 ? 9.980 11.186 1.123 1.00 80.38 97 ARG A C 1
ATOM 768 O O . ARG A 1 97 ? 9.124 10.849 1.933 1.00 80.38 97 ARG A O 1
ATOM 775 N N . ALA A 1 98 ? 9.809 11.089 -0.195 1.00 78.44 98 ALA A N 1
ATOM 776 C CA . ALA A 1 98 ? 8.583 10.565 -0.794 1.00 78.44 98 ALA A CA 1
ATOM 777 C C . ALA A 1 98 ? 8.289 9.114 -0.363 1.00 78.44 98 ALA A C 1
ATOM 779 O O . ALA A 1 98 ? 7.151 8.805 -0.011 1.00 78.44 98 ALA A O 1
ATOM 780 N N . LEU A 1 99 ? 9.309 8.242 -0.310 1.00 82.88 99 LEU A N 1
ATOM 781 C CA . LEU A 1 99 ? 9.164 6.880 0.222 1.00 82.88 99 LEU A CA 1
ATOM 782 C C . LEU A 1 99 ? 8.705 6.892 1.684 1.00 82.88 99 LEU A C 1
ATOM 784 O O . LEU A 1 99 ? 7.771 6.174 2.031 1.00 82.88 99 LEU A O 1
ATOM 788 N N . ALA A 1 100 ? 9.351 7.693 2.536 1.00 82.62 100 ALA A N 1
ATOM 789 C CA . ALA A 1 100 ? 9.009 7.775 3.951 1.00 82.62 100 ALA A CA 1
ATOM 790 C C . ALA A 1 100 ? 7.568 8.260 4.154 1.00 82.62 100 ALA A C 1
ATOM 792 O O . ALA A 1 100 ? 6.819 7.630 4.895 1.00 82.62 100 ALA A O 1
ATOM 793 N N . VAL A 1 101 ? 7.152 9.315 3.444 1.00 85.81 101 VAL A N 1
ATOM 794 C CA . VAL A 1 101 ? 5.766 9.811 3.470 1.00 85.81 101 VAL A CA 1
ATOM 795 C C . VAL A 1 101 ? 4.795 8.724 3.022 1.00 85.81 101 VAL A C 1
ATOM 797 O O . VAL A 1 101 ? 3.780 8.506 3.679 1.00 85.81 101 VAL A O 1
ATOM 800 N N . GLY A 1 102 ? 5.112 8.004 1.944 1.00 84.75 102 GLY A N 1
ATOM 801 C CA . GLY A 1 102 ? 4.245 6.948 1.440 1.00 84.75 102 GLY A CA 1
ATOM 802 C C . GLY A 1 102 ? 4.118 5.755 2.388 1.00 84.75 102 GLY A C 1
ATOM 803 O O . GLY A 1 102 ? 3.010 5.283 2.640 1.00 84.75 102 GLY A O 1
ATOM 804 N N . ILE A 1 103 ? 5.221 5.315 2.997 1.00 86.44 103 ILE A N 1
ATOM 805 C CA . ILE A 1 103 ? 5.196 4.267 4.025 1.00 86.44 103 ILE A CA 1
ATOM 806 C C . ILE A 1 103 ? 4.394 4.732 5.243 1.00 86.44 103 ILE A C 1
ATOM 808 O O . ILE A 1 103 ? 3.525 3.997 5.701 1.00 86.44 103 ILE A O 1
ATOM 812 N N . LEU A 1 104 ? 4.639 5.945 5.748 1.00 87.75 104 LEU A N 1
ATOM 813 C CA . LEU A 1 104 ? 3.923 6.486 6.907 1.00 87.75 104 LEU A CA 1
ATOM 814 C C . LEU A 1 104 ? 2.422 6.608 6.640 1.00 87.75 104 LEU A C 1
ATOM 816 O O . LEU A 1 104 ? 1.621 6.233 7.491 1.00 87.75 104 LEU A O 1
ATOM 820 N N . PHE A 1 105 ? 2.036 7.067 5.450 1.00 88.50 105 PHE A N 1
ATOM 821 C CA . PHE A 1 105 ? 0.634 7.141 5.052 1.00 88.50 105 PHE A CA 1
ATOM 822 C C . PHE A 1 105 ? -0.011 5.750 4.974 1.00 88.50 105 PHE A C 1
ATOM 824 O O . PHE A 1 105 ? -1.088 5.534 5.528 1.00 88.50 105 PHE A O 1
ATOM 831 N N . GLY A 1 106 ? 0.670 4.777 4.361 1.00 87.69 106 GLY A N 1
ATOM 832 C CA . GLY A 1 106 ? 0.192 3.395 4.307 1.00 87.69 106 GLY A CA 1
ATOM 833 C C . GLY A 1 106 ? 0.060 2.750 5.692 1.00 87.69 106 GLY A C 1
ATOM 834 O O . GLY A 1 106 ? -0.944 2.099 5.979 1.00 87.69 106 GLY A O 1
ATOM 835 N N . LEU A 1 107 ? 1.023 2.993 6.585 1.00 87.69 107 LEU A N 1
ATOM 836 C CA . LEU A 1 107 ? 0.966 2.559 7.983 1.00 87.69 107 LEU A CA 1
ATOM 837 C C . LEU A 1 107 ? -0.159 3.251 8.763 1.00 87.69 107 LEU A C 1
ATOM 839 O O . LEU A 1 107 ? -0.796 2.607 9.592 1.00 87.69 107 LEU A O 1
ATOM 843 N N . ALA A 1 108 ? -0.446 4.526 8.491 1.00 88.56 108 ALA A N 1
ATOM 844 C CA . ALA A 1 108 ? -1.558 5.242 9.114 1.00 88.56 108 ALA A CA 1
ATOM 845 C C . ALA A 1 108 ? -2.919 4.666 8.689 1.00 88.56 108 ALA A C 1
ATOM 847 O O . ALA A 1 108 ? -3.803 4.498 9.529 1.00 88.56 108 ALA A O 1
ATOM 848 N N . LEU A 1 109 ? -3.081 4.303 7.412 1.00 89.38 109 LEU A N 1
ATOM 849 C CA . LEU A 1 109 ? -4.280 3.621 6.909 1.00 89.38 109 LEU A CA 1
ATOM 850 C C . LEU A 1 109 ? -4.453 2.234 7.540 1.00 89.38 109 LEU A C 1
ATOM 852 O O . LEU A 1 109 ? -5.534 1.914 8.033 1.00 89.38 109 LEU A O 1
ATOM 856 N N . LEU A 1 110 ? -3.370 1.452 7.601 1.00 87.88 110 LEU A N 1
ATOM 857 C CA . LEU A 1 110 ? -3.336 0.166 8.302 1.00 87.88 110 LEU A CA 1
ATOM 858 C C . LEU A 1 110 ? -3.737 0.315 9.768 1.00 87.88 110 LEU A C 1
ATOM 860 O O . LEU A 1 110 ? -4.630 -0.381 10.245 1.00 87.88 110 LEU A O 1
ATOM 864 N N . GLY A 1 111 ? -3.113 1.265 10.459 1.00 87.19 111 GLY A N 1
ATOM 865 C CA . GLY A 1 111 ? -3.395 1.585 11.849 1.00 87.19 111 GLY A CA 1
ATOM 866 C C . GLY A 1 111 ? -4.839 2.017 12.078 1.00 87.19 111 GLY A C 1
ATOM 867 O O . GLY A 1 111 ? -5.458 1.588 13.044 1.00 87.19 111 GLY A O 1
ATOM 868 N N . SER A 1 112 ? -5.409 2.799 11.162 1.00 88.56 112 SER A N 1
ATOM 869 C CA . SER A 1 112 ? -6.814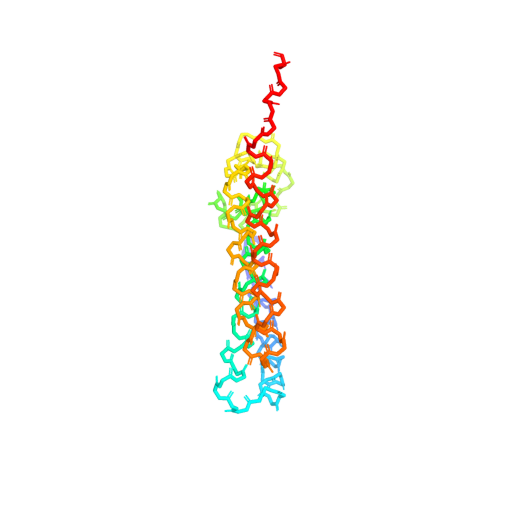 3.218 11.223 1.00 88.56 112 SER A CA 1
ATOM 870 C C . SER A 1 112 ? -7.764 2.030 11.064 1.00 88.56 112 SER A C 1
ATOM 872 O O . SER A 1 112 ? -8.727 1.910 11.816 1.00 88.56 112 SER A O 1
ATOM 874 N N . GLY A 1 113 ? -7.467 1.112 10.140 1.00 85.81 113 GLY A N 1
ATOM 875 C CA . GLY A 1 113 ? -8.217 -0.135 9.995 1.00 85.81 113 GLY A CA 1
ATOM 876 C C . GLY A 1 113 ? -8.129 -1.020 11.243 1.00 85.81 113 GLY A C 1
ATOM 877 O O . GLY A 1 113 ? -9.147 -1.533 11.697 1.00 85.81 113 GLY A O 1
ATOM 878 N N . VAL A 1 114 ? -6.938 -1.137 11.845 1.00 87.31 114 VAL A N 1
ATOM 879 C CA . VAL A 1 114 ? -6.706 -1.909 13.080 1.00 87.31 114 VAL A CA 1
ATOM 880 C C . VAL A 1 114 ? -7.399 -1.278 14.293 1.00 87.31 114 VAL A C 1
ATOM 882 O O . VAL A 1 114 ? -8.018 -1.986 15.083 1.00 87.31 114 VAL A O 1
ATOM 885 N N . ALA A 1 115 ? -7.357 0.047 14.441 1.00 87.81 115 ALA A N 1
ATOM 886 C CA . ALA A 1 115 ? -7.976 0.760 15.561 1.00 87.81 115 ALA A CA 1
ATOM 887 C C . ALA A 1 115 ? -9.487 0.503 15.666 1.00 87.81 115 ALA A C 1
ATOM 889 O O . ALA A 1 115 ? -10.050 0.465 16.759 1.00 87.81 115 ALA A O 1
ATOM 890 N N . LEU A 1 116 ? -10.141 0.283 14.529 1.00 87.56 116 LEU A N 1
ATOM 891 C CA . LEU A 1 116 ? -11.572 0.024 14.451 1.00 87.56 116 LEU A CA 1
ATOM 892 C C . LEU A 1 116 ? -11.976 -1.388 14.927 1.00 87.56 116 LEU A C 1
ATOM 894 O O . LEU A 1 116 ? -13.165 -1.611 15.137 1.00 87.56 116 LEU A O 1
ATOM 898 N N . PHE A 1 117 ? -11.036 -2.317 15.164 1.00 82.69 117 PHE A N 1
ATOM 899 C CA . PHE A 1 117 ? -11.341 -3.648 15.725 1.00 82.69 117 PHE A CA 1
ATOM 900 C C . PHE A 1 117 ? -11.783 -3.607 17.196 1.00 82.69 117 PHE A C 1
ATOM 902 O O . PHE A 1 117 ? -12.332 -4.586 17.701 1.00 82.69 117 PHE A O 1
ATOM 909 N N . GLY A 1 118 ? -11.550 -2.498 17.903 1.00 84.88 118 GLY A N 1
ATOM 910 C CA . GLY A 1 118 ? -12.027 -2.311 19.270 1.00 84.88 118 GLY A CA 1
ATOM 911 C C . GLY A 1 118 ? -11.187 -1.326 20.075 1.00 84.88 118 GLY A C 1
ATOM 912 O O . GLY A 1 118 ? -10.094 -0.931 19.676 1.00 84.88 118 GLY A O 1
ATOM 913 N N . TRP A 1 119 ? -11.688 -0.957 21.254 1.00 84.75 119 TRP A N 1
ATOM 914 C CA . TRP A 1 119 ? -11.087 0.076 22.105 1.00 84.75 119 TRP A CA 1
ATOM 915 C C . TRP A 1 119 ? -9.631 -0.220 22.507 1.00 84.75 119 TRP A C 1
ATOM 917 O O . TRP A 1 119 ? -8.816 0.699 22.550 1.00 84.75 119 TRP A O 1
ATOM 927 N N . LEU A 1 120 ? -9.280 -1.494 22.733 1.00 88.44 120 LEU A N 1
ATOM 928 C CA . LEU A 1 120 ? -7.903 -1.917 23.018 1.00 88.44 120 LEU A CA 1
ATOM 929 C C . LEU A 1 120 ? -6.962 -1.633 21.841 1.00 88.44 120 LEU A C 1
ATOM 931 O O . LEU A 1 120 ? -5.866 -1.109 22.036 1.00 88.44 120 LEU A O 1
ATOM 935 N N . PHE A 1 121 ? -7.397 -1.937 20.615 1.00 86.94 121 PHE A N 1
ATOM 936 C CA . PHE A 1 121 ? -6.614 -1.677 19.408 1.00 86.94 121 PHE A CA 1
ATOM 937 C C . PHE A 1 121 ? -6.499 -0.181 19.132 1.00 86.94 121 PHE A C 1
ATOM 939 O O . PHE A 1 121 ? -5.414 0.294 18.805 1.00 86.94 121 PHE A O 1
ATOM 946 N N . ALA A 1 122 ? -7.578 0.580 19.328 1.00 85.44 122 ALA A N 1
ATOM 947 C CA . ALA A 1 122 ? -7.548 2.035 19.222 1.00 85.44 122 ALA A CA 1
ATOM 948 C C . ALA A 1 122 ? -6.546 2.656 20.208 1.00 85.44 122 ALA A C 1
ATOM 950 O O . ALA A 1 122 ? -5.703 3.455 19.801 1.00 85.44 122 ALA A O 1
ATOM 951 N N . ALA A 1 123 ? -6.575 2.243 21.479 1.00 85.50 123 ALA A N 1
ATOM 952 C CA . ALA A 1 123 ? -5.627 2.708 22.490 1.00 85.50 123 ALA A CA 1
ATOM 953 C C . ALA A 1 123 ? -4.177 2.343 22.129 1.00 85.50 123 ALA A C 1
ATOM 955 O O . ALA A 1 123 ? -3.284 3.187 22.223 1.00 85.50 123 ALA A O 1
ATOM 956 N N . GLY A 1 124 ? -3.949 1.117 21.645 1.00 86.75 124 GLY A N 1
ATOM 957 C CA . GLY A 1 124 ? -2.644 0.683 21.145 1.00 86.75 124 GLY A CA 1
ATOM 958 C C . GLY A 1 124 ? -2.147 1.545 19.983 1.00 86.75 124 GLY A C 1
ATOM 959 O O . GLY A 1 124 ? -1.001 1.989 19.990 1.00 86.75 124 GLY A O 1
ATOM 960 N N . MET A 1 125 ? -3.014 1.861 19.019 1.00 88.81 125 MET A N 1
ATOM 961 C CA . MET A 1 125 ? -2.656 2.709 17.880 1.00 88.81 125 MET A CA 1
ATOM 962 C C . MET A 1 125 ? -2.355 4.154 18.284 1.00 88.81 125 MET A C 1
ATOM 964 O O . MET A 1 125 ? -1.424 4.749 17.740 1.00 88.81 125 MET A O 1
ATOM 968 N N . VAL A 1 126 ? -3.075 4.701 19.267 1.00 87.56 126 VAL A N 1
ATOM 969 C CA . VAL A 1 126 ? -2.758 6.013 19.853 1.00 87.56 126 VAL A CA 1
ATOM 970 C C . VAL A 1 126 ? -1.380 5.982 20.516 1.00 87.56 126 VAL A C 1
ATOM 972 O O . VAL A 1 126 ? -0.566 6.867 20.259 1.00 87.56 126 VAL A O 1
ATOM 975 N N . ALA A 1 127 ? -1.074 4.948 21.306 1.00 87.38 127 ALA A N 1
ATOM 976 C CA . ALA A 1 127 ? 0.239 4.799 21.934 1.00 87.38 127 ALA A CA 1
ATOM 977 C C . ALA A 1 127 ? 1.370 4.701 20.896 1.00 87.38 127 ALA A C 1
ATOM 979 O O . ALA A 1 127 ? 2.399 5.359 21.045 1.00 87.38 127 ALA A O 1
ATOM 980 N N . VAL A 1 128 ? 1.162 3.946 19.810 1.00 86.50 128 VAL A N 1
ATOM 981 C CA . VAL A 1 128 ? 2.114 3.854 18.691 1.00 86.50 128 VAL A CA 1
ATOM 982 C C . VAL A 1 128 ? 2.305 5.214 18.019 1.00 86.50 128 VAL A C 1
ATOM 984 O O . VAL A 1 128 ? 3.444 5.625 17.805 1.00 86.50 128 VAL A O 1
ATOM 987 N N . ALA A 1 129 ? 1.226 5.942 17.724 1.00 86.12 129 ALA A N 1
ATOM 988 C CA . ALA A 1 129 ? 1.310 7.268 17.111 1.00 86.12 129 ALA A CA 1
ATOM 989 C C . ALA A 1 129 ? 2.095 8.255 17.991 1.00 86.12 129 ALA A C 1
ATOM 991 O O . ALA A 1 129 ? 2.966 8.974 17.496 1.00 86.12 129 ALA A O 1
ATOM 992 N N . VAL A 1 130 ? 1.844 8.239 19.303 1.00 88.06 130 VAL A N 1
ATOM 993 C CA . VAL A 1 130 ? 2.580 9.044 20.286 1.00 88.06 130 VAL A CA 1
ATOM 994 C C . VAL A 1 130 ? 4.058 8.644 20.322 1.00 88.06 130 VAL A C 1
ATOM 996 O O . VAL A 1 130 ? 4.920 9.514 20.222 1.00 88.06 130 VAL A O 1
ATOM 999 N N . ALA A 1 131 ? 4.374 7.348 20.395 1.00 86.69 131 ALA A N 1
ATOM 1000 C CA . ALA A 1 131 ? 5.752 6.853 20.425 1.00 86.69 131 ALA A CA 1
ATOM 1001 C C . ALA A 1 131 ? 6.541 7.228 19.160 1.00 86.69 131 ALA A C 1
ATOM 1003 O O . ALA A 1 131 ? 7.698 7.644 19.252 1.00 86.69 131 ALA A O 1
ATOM 1004 N N . VAL A 1 132 ? 5.912 7.137 17.984 1.00 85.38 132 VAL A N 1
ATOM 1005 C CA . VAL A 1 132 ? 6.506 7.578 16.714 1.00 85.38 132 VAL A CA 1
ATOM 1006 C C . VAL A 1 132 ? 6.736 9.087 16.732 1.00 85.38 132 VAL A C 1
ATOM 1008 O O . VAL A 1 132 ? 7.839 9.528 16.421 1.00 85.38 132 VAL A O 1
ATOM 1011 N N . GLY A 1 133 ? 5.748 9.878 17.161 1.00 84.44 133 GLY A N 1
ATOM 1012 C CA . GLY A 1 133 ? 5.885 11.332 17.285 1.00 84.44 133 GLY A CA 1
ATOM 1013 C C . GLY A 1 133 ? 7.029 11.747 18.215 1.00 84.44 133 GLY A C 1
ATOM 1014 O O . GLY A 1 133 ? 7.843 12.596 17.855 1.00 84.44 133 GLY A O 1
ATOM 1015 N N . TYR A 1 134 ? 7.151 11.101 19.379 1.00 86.06 134 TYR A N 1
ATOM 1016 C CA . TYR A 1 134 ? 8.270 11.323 20.299 1.00 86.06 134 TYR A CA 1
ATOM 1017 C C . TYR A 1 134 ? 9.612 10.915 19.694 1.00 86.06 134 TYR A C 1
ATOM 1019 O O . TYR A 1 134 ? 10.585 11.651 19.834 1.00 86.06 134 TYR A O 1
ATOM 1027 N N . SER A 1 135 ? 9.666 9.778 19.000 1.00 81.81 135 SER A N 1
ATOM 1028 C CA . SER A 1 135 ? 10.893 9.284 18.365 1.00 81.81 135 SER A CA 1
ATOM 1029 C C . SER A 1 135 ? 11.372 10.215 17.250 1.00 81.81 135 SER A C 1
ATOM 1031 O O . SER A 1 135 ? 12.566 10.486 17.150 1.00 81.81 135 SER A O 1
ATOM 1033 N N . LEU A 1 136 ? 10.448 10.752 16.447 1.00 81.81 136 LEU A N 1
ATOM 1034 C CA . LEU A 1 136 ? 10.748 11.745 15.413 1.00 81.81 136 LEU A CA 1
ATOM 1035 C C . LEU A 1 136 ? 11.267 13.048 16.027 1.00 81.81 136 LEU A C 1
ATOM 1037 O O . LEU A 1 136 ? 12.327 13.527 15.637 1.00 81.81 136 LEU A O 1
ATOM 1041 N N . ARG A 1 137 ? 10.582 13.567 17.051 1.00 83.25 137 ARG A N 1
ATOM 1042 C CA . ARG A 1 137 ? 11.011 14.781 17.761 1.00 83.25 137 ARG A CA 1
ATOM 1043 C C . ARG A 1 137 ? 12.372 14.605 18.440 1.00 83.25 137 ARG A C 1
ATOM 1045 O O . ARG A 1 137 ? 13.174 15.533 18.474 1.00 83.25 137 ARG A O 1
ATOM 1052 N N . TRP A 1 138 ? 12.641 13.416 18.975 1.00 81.06 138 TRP A N 1
ATOM 1053 C CA . TRP A 1 138 ? 13.940 13.083 19.550 1.00 81.06 138 TRP A CA 1
ATOM 1054 C C . TRP A 1 138 ? 15.037 13.045 18.481 1.00 81.06 138 TRP A C 1
ATOM 1056 O O . TRP A 1 138 ? 16.081 13.662 18.673 1.00 81.06 138 TRP A O 1
ATOM 1066 N N . LEU A 1 139 ? 14.788 12.413 17.330 1.00 76.56 139 LEU A N 1
ATOM 1067 C CA . LEU A 1 139 ? 15.723 12.407 16.199 1.00 76.56 139 LEU A CA 1
ATOM 1068 C C . LEU A 1 139 ? 16.043 13.822 15.695 1.00 76.56 139 LEU A C 1
ATOM 1070 O O . LEU A 1 139 ? 17.201 14.108 15.407 1.00 76.56 139 LEU A O 1
ATOM 1074 N N . GLU A 1 140 ? 15.050 14.710 15.634 1.00 77.88 140 GLU A N 1
ATOM 1075 C CA . GLU A 1 140 ? 15.238 16.122 15.265 1.00 77.88 140 GLU A CA 1
ATOM 1076 C C . GLU A 1 140 ? 16.058 16.913 16.296 1.00 77.88 140 GLU A C 1
ATOM 1078 O O . GLU A 1 140 ? 16.711 17.891 15.943 1.00 77.88 140 GLU A O 1
ATOM 1083 N N . SER A 1 141 ? 16.047 16.492 17.566 1.00 74.62 141 SER A N 1
ATOM 1084 C CA . SER A 1 141 ? 16.809 17.139 18.643 1.00 74.62 141 SER A CA 1
ATOM 1085 C C . SER A 1 141 ? 18.285 16.732 18.701 1.00 74.62 141 SER A C 1
ATOM 1087 O O . SER A 1 141 ? 19.069 17.367 19.409 1.00 74.62 141 SER A O 1
ATOM 1089 N N . LEU A 1 142 ? 18.680 15.680 17.976 1.00 73.50 142 LEU A N 1
ATOM 1090 C CA . LEU A 1 142 ? 20.072 15.247 17.924 1.00 73.50 142 LEU A CA 1
ATOM 1091 C C . LEU A 1 142 ? 20.888 16.214 17.049 1.00 73.50 142 LEU A C 1
ATOM 1093 O O . LEU A 1 142 ? 20.448 16.567 15.953 1.00 73.50 142 LEU A O 1
ATOM 1097 N N . PRO A 1 143 ? 22.091 16.630 17.485 1.00 62.84 143 PRO A N 1
ATOM 1098 C CA . PRO A 1 143 ? 22.944 17.491 16.678 1.00 62.84 143 PRO A CA 1
ATOM 1099 C C . PRO A 1 143 ? 23.271 16.793 15.356 1.00 62.84 143 PRO A C 1
ATOM 1101 O O . PRO A 1 143 ? 23.702 15.636 15.341 1.00 62.84 143 PRO A O 1
ATOM 1104 N N . ALA A 1 144 ? 23.058 17.493 14.240 1.00 61.78 144 ALA A N 1
ATOM 1105 C CA . ALA A 1 144 ? 23.423 16.986 12.926 1.00 61.78 144 ALA A CA 1
ATOM 1106 C C . ALA A 1 144 ? 24.916 16.637 12.942 1.00 61.78 144 ALA A C 1
ATOM 1108 O O . ALA A 1 144 ? 25.750 17.506 13.196 1.00 61.78 144 ALA A O 1
ATOM 1109 N N . LYS A 1 145 ? 25.262 15.364 12.697 1.00 50.94 145 LYS A N 1
ATOM 1110 C CA . LYS A 1 145 ? 26.656 14.978 12.462 1.00 50.94 145 LYS A CA 1
ATOM 1111 C C . LYS A 1 145 ? 27.157 15.806 11.282 1.00 50.94 145 LYS A C 1
ATOM 1113 O O . LYS A 1 145 ? 26.744 15.573 10.149 1.00 50.94 145 LYS A O 1
ATOM 1118 N N . THR A 1 146 ? 28.013 16.778 11.574 1.00 44.94 146 THR A N 1
ATOM 1119 C CA . THR A 1 146 ? 28.835 17.475 10.591 1.00 44.94 146 THR A CA 1
ATOM 1120 C C . THR A 1 146 ? 29.701 16.418 9.917 1.00 44.94 146 THR A C 1
ATOM 1122 O O . THR A 1 146 ? 30.578 15.840 10.565 1.00 44.94 146 THR A O 1
ATOM 1125 N N . ALA A 1 147 ? 29.355 16.085 8.675 1.00 42.47 147 ALA A N 1
ATOM 1126 C CA . ALA A 1 147 ? 30.216 15.337 7.769 1.00 42.47 147 ALA A CA 1
ATOM 1127 C C . ALA A 1 147 ? 31.267 16.278 7.178 1.00 42.47 147 ALA A C 1
ATOM 1129 O O . ALA A 1 147 ? 30.918 17.462 6.960 1.00 42.47 147 ALA A O 1
#

Sequence (147 aa):
MSEFTRALRSFGKAYIVAVVALGIVAYVVSRLLPRDPLILYQLFLVFLGVGYVFASVLSWTGFANLYRYSPTLFVGLPSYRRTVAQGEMGKEGRDRRALAVGILFGLALLGSGVALFGWLFAAGMVAVAVAVGYSLRWLESLPAKTA

pLDDT: mean 80.07, std 9.38, range [42.47, 92.38]

Radius of gyration: 21.63 Å; chains: 1; bounding box: 52×35×63 Å

Secondary structure (DSSP, 8-state):
--HHHHHHHHHHHHHHHHHHHHHHHHHHHHHHS-S-HHHHHHHHHHHHHHHHHHHHHHHHTTHHHHHHSSSSSSTT-HHHHHHHHHSGGGTTT--HHHHHHHHHHHHHHHHHHHHTT-HHHHHHHHHHHHHHHHHHHHHHHSPP---